Protein AF-A0A656HIT0-F1 (afdb_monomer)

Organism: Thiothrix nivea (strain ATCC 35100 / DSM 5205 / JP2) (NCBI:txid870187)

Radius of gyration: 14.91 Å; Cα contacts (8 Å, |Δi|>4): 42; chains: 1; bounding box: 31×24×50 Å

Sequence (72 aa):
MYVCVCNAINDRQVKQAMNEGMLSVRALRQYFAYPEKCCGKCNRCLREMINEHLGESVDGCTSQDMCEECLA

Solvent-accessible surface area (backbone atoms only — not comparable to full-atom values): 4651 Å² total; per-residue (Å²): 100,76,54,30,79,92,77,72,36,34,44,68,60,53,53,51,43,38,76,73,66,38,78,41,71,67,48,45,36,62,74,70,61,55,63,92,86,57,93,63,76,37,56,61,58,51,49,50,54,42,52,49,54,61,65,66,52,77,82,54,90,82,78,77,81,74,84,79,76,94,82,133

InterPro domains:
  IPR007419 BFD-like [2Fe-2S]-binding domain [PF04324] (2-52)
  IPR041854 BFD-like [2Fe-2S]-binding domain superfamily [G3DSA:1.10.10.1100] (1-57)

Secondary structure (DSSP, 8-state):
-EEETTTTEEHHHHHHHHHTT--SHHHHHHHTT--SS---TTHHHHHHHHHHHHHHGGGS---------S--

pLDDT: mean 81.97, std 17.39, range [41.94, 95.69]

Mean predicted aligned error: 8.92 Å

Foldseek 3Di:
DQLDPVLRDDPVNLVVVVLVVQLAPVSVCVVSVPDPDDPCPSRVVSNVVSVVVVVVPPPDDPPPDDDPDDDD

Structure (mmCIF, N/CA/C/O backbone):
data_AF-A0A656HIT0-F1
#
_entry.id   AF-A0A656HIT0-F1
#
loop_
_atom_site.group_PDB
_atom_site.id
_atom_site.type_symbol
_atom_site.label_atom_id
_atom_site.label_alt_id
_atom_site.label_comp_id
_atom_site.label_asym_id
_atom_site.label_entity_id
_atom_site.label_seq_id
_atom_site.pdbx_PDB_ins_code
_atom_site.Cartn_x
_atom_site.Cartn_y
_atom_site.Cartn_z
_atom_site.occupancy
_atom_site.B_iso_or_equiv
_atom_site.auth_seq_id
_atom_site.auth_comp_id
_atom_site.auth_asym_id
_atom_site.auth_atom_id
_atom_site.pdbx_PDB_model_num
ATOM 1 N N . MET A 1 1 ? -8.179 -2.221 -6.449 1.00 86.69 1 MET A N 1
ATOM 2 C CA . MET A 1 1 ? -7.339 -1.517 -7.449 1.00 86.69 1 MET A CA 1
ATOM 3 C C . MET A 1 1 ? -5.856 -1.776 -7.191 1.00 86.69 1 MET A C 1
ATOM 5 O O . MET A 1 1 ? -5.468 -1.871 -6.038 1.00 86.69 1 MET A O 1
ATOM 9 N N . TYR A 1 2 ? -5.013 -1.872 -8.230 1.00 92.56 2 TYR A N 1
ATOM 10 C CA . TYR A 1 2 ? -3.554 -1.867 -8.033 1.00 92.56 2 TYR A CA 1
ATOM 11 C C . TYR A 1 2 ? -3.055 -0.464 -7.690 1.00 92.56 2 TYR A C 1
ATOM 13 O O . TYR A 1 2 ? -3.239 0.473 -8.461 1.00 92.56 2 TYR A O 1
ATOM 21 N N . VAL A 1 3 ? -2.389 -0.344 -6.546 1.00 93.69 3 VAL A N 1
ATOM 22 C CA . VAL A 1 3 ? -1.774 0.897 -6.062 1.00 93.69 3 VAL A CA 1
ATOM 23 C C . VAL A 1 3 ? -0.325 0.996 -6.540 1.00 93.69 3 VAL A C 1
ATOM 25 O O . VAL A 1 3 ? 0.137 2.067 -6.930 1.00 93.69 3 VAL A O 1
ATOM 28 N N . CYS A 1 4 ? 0.405 -0.125 -6.555 1.00 92.81 4 CYS A N 1
ATOM 29 C CA . CYS A 1 4 ? 1.751 -0.208 -7.115 1.00 92.81 4 CYS A CA 1
ATOM 30 C C . CYS A 1 4 ? 1.843 -1.360 -8.110 1.00 92.81 4 CYS A C 1
ATOM 32 O O . CYS A 1 4 ? 1.845 -2.525 -7.724 1.00 92.81 4 CYS A O 1
ATOM 34 N N . VAL A 1 5 ? 1.985 -1.029 -9.393 1.00 91.44 5 VAL A N 1
ATOM 35 C CA . VAL A 1 5 ? 2.138 -2.035 -10.456 1.00 91.44 5 VAL A CA 1
ATOM 36 C C . VAL A 1 5 ? 3.513 -2.706 -10.443 1.00 91.44 5 VAL A C 1
ATOM 38 O O . VAL A 1 5 ? 3.613 -3.873 -10.791 1.00 91.44 5 VAL A O 1
ATOM 41 N N . CYS A 1 6 ? 4.566 -2.010 -9.998 1.00 90.75 6 CYS A N 1
ATOM 42 C CA . CYS A 1 6 ? 5.925 -2.564 -9.970 1.00 90.75 6 CYS A CA 1
ATOM 43 C C . CYS A 1 6 ? 6.068 -3.732 -8.991 1.00 90.75 6 CYS A C 1
ATOM 45 O O . CYS A 1 6 ? 6.782 -4.680 -9.285 1.00 90.75 6 CYS A O 1
ATOM 47 N N . ASN A 1 7 ? 5.381 -3.648 -7.850 1.00 88.00 7 ASN A N 1
ATOM 48 C CA . ASN A 1 7 ? 5.448 -4.646 -6.780 1.00 88.00 7 ASN A CA 1
ATOM 49 C C . ASN A 1 7 ? 4.121 -5.405 -6.616 1.00 88.00 7 ASN A C 1
ATOM 51 O O . ASN A 1 7 ? 3.909 -6.042 -5.592 1.00 88.00 7 ASN A O 1
ATOM 55 N N . ALA A 1 8 ? 3.211 -5.288 -7.592 1.00 91.56 8 ALA A N 1
ATOM 56 C CA . ALA A 1 8 ? 1.884 -5.905 -7.574 1.00 91.56 8 ALA A CA 1
ATOM 57 C C . ALA A 1 8 ? 1.097 -5.679 -6.263 1.00 91.56 8 ALA A C 1
ATOM 59 O O . ALA A 1 8 ? 0.400 -6.571 -5.785 1.00 91.56 8 ALA A O 1
ATOM 60 N N . ILE A 1 9 ? 1.177 -4.469 -5.699 1.00 92.31 9 ILE A N 1
ATOM 61 C CA . ILE A 1 9 ? 0.472 -4.113 -4.461 1.00 92.31 9 ILE A CA 1
ATOM 62 C C . ILE A 1 9 ? -0.901 -3.557 -4.811 1.00 92.31 9 ILE A C 1
ATOM 64 O O . ILE A 1 9 ? -1.014 -2.593 -5.580 1.00 92.31 9 ILE A O 1
ATOM 68 N N . ASN A 1 10 ? -1.938 -4.134 -4.219 1.00 95.12 10 ASN A N 1
ATOM 69 C CA . ASN A 1 10 ? -3.312 -3.675 -4.347 1.00 95.12 10 ASN A CA 1
ATOM 70 C C . ASN A 1 10 ? -3.783 -2.860 -3.132 1.00 95.12 10 ASN A C 1
ATOM 72 O O . ASN A 1 10 ? -3.165 -2.831 -2.073 1.00 95.12 10 ASN A O 1
ATOM 76 N N . ASP A 1 11 ? -4.896 -2.167 -3.319 1.00 94.94 11 ASP A N 1
ATOM 77 C CA . ASP A 1 11 ? -5.595 -1.365 -2.320 1.00 94.94 11 ASP A CA 1
ATOM 78 C C . ASP A 1 11 ? -5.960 -2.147 -1.060 1.00 94.94 11 ASP A C 1
ATOM 80 O O . ASP A 1 11 ? -5.791 -1.624 0.035 1.00 94.94 11 ASP A O 1
ATOM 84 N N . ARG A 1 12 ? -6.423 -3.395 -1.188 1.00 95.31 12 ARG A N 1
ATOM 85 C CA . ARG A 1 12 ? -6.784 -4.228 -0.031 1.00 95.31 12 ARG A CA 1
ATOM 86 C C . ARG A 1 12 ? -5.579 -4.472 0.873 1.00 95.31 12 ARG A C 1
ATOM 88 O O . ARG A 1 12 ? -5.698 -4.313 2.080 1.00 95.31 12 ARG A O 1
ATOM 95 N N . GLN A 1 13 ? -4.424 -4.783 0.287 1.00 95.31 13 GLN A N 1
ATOM 96 C CA . GLN A 1 13 ? -3.174 -4.955 1.029 1.00 95.31 13 GLN A CA 1
ATOM 97 C C . GLN A 1 13 ? -2.772 -3.665 1.744 1.00 95.31 13 GLN A C 1
ATOM 99 O O . GLN A 1 13 ? -2.400 -3.700 2.912 1.00 95.31 13 GLN A O 1
ATOM 104 N N . VAL A 1 14 ? -2.871 -2.517 1.067 1.00 95.06 14 VAL A N 1
ATOM 105 C CA . VAL A 1 14 ? -2.530 -1.228 1.685 1.00 95.06 14 VAL A CA 1
ATOM 106 C C . VAL A 1 14 ? -3.472 -0.895 2.843 1.00 95.06 14 VAL A C 1
ATOM 108 O O . VAL A 1 14 ? -2.995 -0.509 3.905 1.00 95.06 14 VAL A O 1
ATOM 111 N N . LYS A 1 15 ? -4.782 -1.091 2.668 1.00 94.69 15 LYS A N 1
ATOM 112 C CA . LYS A 1 15 ? -5.778 -0.877 3.727 1.00 94.69 15 LYS A CA 1
ATOM 113 C C . LYS A 1 15 ? -5.549 -1.799 4.922 1.00 94.69 15 LYS A C 1
ATOM 115 O O . LYS A 1 15 ? -5.645 -1.350 6.055 1.00 94.69 15 LYS A O 1
ATOM 120 N N . GLN A 1 16 ? -5.190 -3.059 4.682 1.00 95.31 16 GLN A N 1
ATOM 121 C CA . GLN A 1 16 ? -4.813 -3.973 5.757 1.00 95.31 16 GLN A CA 1
ATOM 122 C C . GLN A 1 16 ? -3.600 -3.447 6.538 1.00 95.31 16 GLN A C 1
ATOM 124 O O . GLN A 1 16 ? -3.660 -3.360 7.757 1.00 95.31 16 GLN A O 1
ATOM 129 N N . ALA A 1 17 ? -2.538 -3.019 5.852 1.00 95.06 17 ALA A N 1
ATOM 130 C CA . ALA A 1 17 ? -1.363 -2.461 6.518 1.00 95.06 17 ALA A CA 1
ATOM 131 C C . ALA A 1 17 ? -1.692 -1.187 7.325 1.00 95.06 17 ALA A C 1
ATOM 133 O O . ALA A 1 17 ? -1.135 -0.976 8.399 1.00 95.06 17 ALA A O 1
ATOM 134 N N . MET A 1 18 ? -2.616 -0.347 6.846 1.00 95.19 18 MET A N 1
ATOM 135 C CA . MET A 1 18 ? -3.109 0.816 7.601 1.00 95.19 18 MET A CA 1
ATOM 136 C C . MET A 1 18 ? -3.843 0.401 8.877 1.00 95.19 18 MET A C 1
ATOM 138 O O . MET A 1 18 ? -3.556 0.954 9.934 1.00 95.19 18 MET A O 1
ATOM 142 N N . ASN A 1 19 ? -4.700 -0.622 8.799 1.00 93.25 19 ASN A N 1
ATOM 143 C CA . ASN A 1 19 ? -5.378 -1.196 9.966 1.00 93.25 19 ASN A CA 1
ATOM 144 C C . ASN A 1 19 ? -4.401 -1.828 10.971 1.00 93.25 19 ASN A C 1
ATOM 146 O O . ASN A 1 19 ? -4.735 -1.958 12.140 1.00 93.25 19 ASN A O 1
ATOM 150 N N . GLU A 1 20 ? -3.201 -2.213 10.535 1.00 92.94 20 GLU A N 1
ATOM 151 C CA . GLU A 1 20 ? -2.098 -2.671 11.394 1.00 92.94 20 GLU A CA 1
ATOM 152 C C . GLU A 1 20 ? -1.246 -1.501 11.942 1.00 92.94 20 GLU A C 1
ATOM 154 O O . GLU A 1 20 ? -0.240 -1.718 12.615 1.00 92.94 20 GLU A O 1
ATOM 159 N N . GLY A 1 21 ? -1.632 -0.247 11.673 1.00 92.19 21 GLY A N 1
ATOM 160 C CA . GLY A 1 21 ? -0.982 0.966 12.184 1.00 92.19 21 GLY A CA 1
ATOM 161 C C . GLY A 1 21 ? 0.038 1.607 11.236 1.00 92.19 21 GLY A C 1
ATOM 162 O O . GLY A 1 21 ? 0.718 2.568 11.608 1.00 92.19 21 GLY A O 1
ATOM 163 N N . MET A 1 22 ? 0.164 1.133 9.991 1.00 95.69 22 MET A N 1
ATOM 164 C CA . MET A 1 22 ? 1.109 1.694 9.015 1.00 95.69 22 MET A CA 1
ATOM 165 C C . MET A 1 22 ? 0.560 2.978 8.376 1.00 95.69 22 MET A C 1
ATOM 167 O O . MET A 1 22 ? 0.095 2.996 7.237 1.00 95.69 22 MET A O 1
ATOM 171 N N .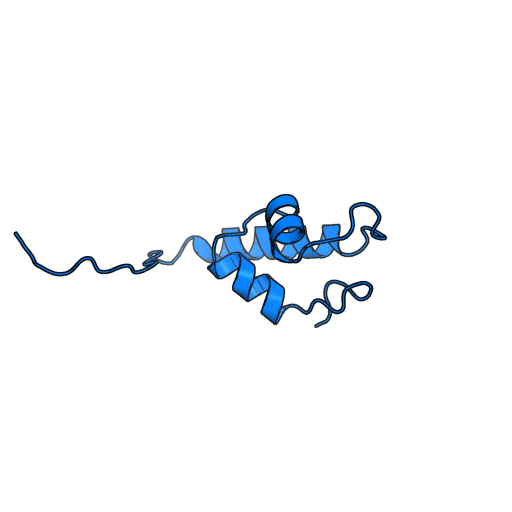 LEU A 1 23 ? 0.678 4.089 9.102 1.00 94.06 23 LEU A N 1
ATOM 172 C CA . LEU A 1 23 ? 0.086 5.391 8.754 1.00 94.06 23 LEU A CA 1
ATOM 173 C C . LEU A 1 23 ? 1.070 6.353 8.067 1.00 94.06 23 LEU A C 1
ATOM 175 O O . LEU A 1 23 ? 0.935 7.573 8.121 1.00 94.06 23 LEU A O 1
ATOM 179 N N . SER A 1 24 ? 2.106 5.824 7.413 1.00 94.38 24 SER A N 1
ATOM 180 C CA . SER A 1 24 ? 3.039 6.635 6.625 1.00 94.38 24 SER A CA 1
ATOM 181 C C . SER A 1 24 ? 3.552 5.879 5.406 1.00 94.38 24 SER A C 1
ATOM 183 O O . SER A 1 24 ? 3.717 4.661 5.426 1.00 94.38 24 SER A O 1
ATOM 185 N N . VAL A 1 25 ? 3.893 6.605 4.335 1.00 92.25 25 VAL A N 1
ATOM 186 C CA . VAL A 1 25 ? 4.477 5.990 3.128 1.00 92.25 25 VAL A CA 1
ATOM 187 C C . VAL A 1 25 ? 5.784 5.261 3.450 1.00 92.25 25 VAL A C 1
ATOM 189 O O . VAL A 1 25 ? 6.083 4.242 2.835 1.00 92.25 25 VAL A O 1
ATOM 192 N N . ARG A 1 26 ? 6.570 5.763 4.412 1.00 91.56 26 ARG A N 1
ATOM 193 C CA . ARG A 1 26 ? 7.802 5.101 4.857 1.00 91.56 26 ARG A CA 1
ATOM 194 C C . ARG A 1 26 ? 7.495 3.779 5.565 1.00 91.56 26 ARG A C 1
ATOM 196 O O . ARG A 1 26 ? 8.134 2.788 5.232 1.00 91.56 26 ARG A O 1
ATOM 203 N N . ALA A 1 27 ? 6.514 3.764 6.466 1.00 92.88 27 ALA A N 1
ATOM 204 C CA . ALA A 1 27 ? 6.081 2.552 7.157 1.00 92.88 27 ALA A CA 1
ATOM 205 C C . ALA A 1 27 ? 5.545 1.510 6.166 1.00 92.88 27 ALA A C 1
ATOM 207 O O . ALA A 1 27 ? 6.030 0.386 6.147 1.00 92.88 27 ALA A O 1
ATOM 208 N N . LEU A 1 28 ? 4.665 1.909 5.239 1.00 92.94 28 LEU A N 1
ATOM 209 C CA . LEU A 1 28 ? 4.163 1.025 4.178 1.00 92.94 28 LEU A CA 1
ATOM 210 C C . LEU A 1 28 ? 5.297 0.487 3.292 1.00 92.94 28 LEU A C 1
ATOM 212 O O . LEU A 1 28 ? 5.287 -0.675 2.899 1.00 92.94 28 LEU A O 1
ATOM 216 N N . ARG A 1 29 ? 6.308 1.307 2.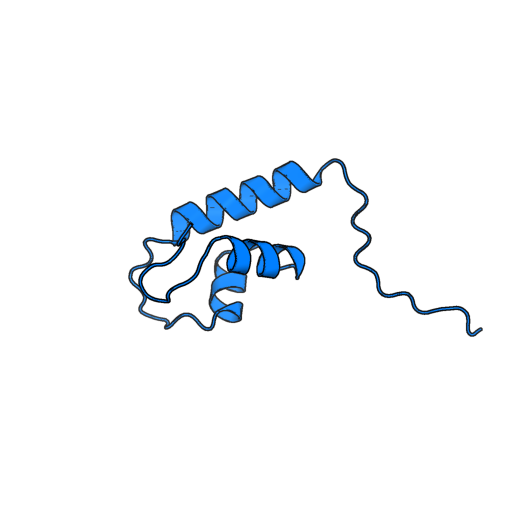985 1.00 90.12 29 ARG A N 1
ATOM 217 C CA . ARG A 1 29 ? 7.481 0.857 2.222 1.00 90.12 29 ARG A CA 1
ATOM 218 C C . ARG A 1 29 ? 8.280 -0.211 2.955 1.00 90.12 29 ARG A C 1
ATOM 220 O O . ARG A 1 29 ? 8.711 -1.161 2.314 1.00 90.12 29 ARG A O 1
ATOM 227 N N . GLN A 1 30 ? 8.485 -0.043 4.258 1.00 90.62 30 GLN A N 1
ATOM 228 C CA . GLN A 1 30 ? 9.175 -1.030 5.086 1.00 90.62 30 GLN A CA 1
ATOM 229 C C . GLN A 1 30 ? 8.343 -2.309 5.219 1.00 90.62 30 GLN A C 1
ATOM 231 O O . GLN A 1 30 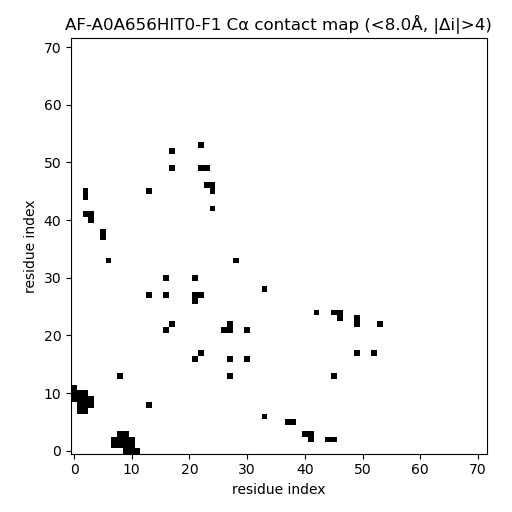? 8.877 -3.393 5.016 1.00 90.62 30 GLN A O 1
ATOM 236 N N . TYR A 1 31 ? 7.037 -2.169 5.449 1.00 93.06 31 TYR A N 1
ATOM 237 C CA . TYR A 1 31 ? 6.087 -3.271 5.580 1.00 93.06 31 TYR A CA 1
ATOM 238 C C . TYR A 1 31 ? 6.033 -4.156 4.327 1.00 93.06 31 TYR A C 1
ATOM 240 O O . TYR A 1 31 ? 6.175 -5.370 4.410 1.00 93.06 31 TYR A O 1
ATOM 248 N N . PHE A 1 32 ? 5.906 -3.553 3.140 1.00 91.12 32 PHE A N 1
ATOM 249 C CA . PHE A 1 32 ? 5.892 -4.287 1.867 1.00 91.12 32 PHE A CA 1
ATOM 250 C C . PHE A 1 32 ? 7.290 -4.606 1.317 1.00 91.12 32 PHE A C 1
ATOM 252 O O . PHE A 1 32 ? 7.394 -5.037 0.170 1.00 91.12 32 PHE A O 1
ATOM 259 N N . ALA A 1 33 ? 8.357 -4.348 2.084 1.00 87.50 33 ALA A N 1
ATOM 260 C CA . ALA A 1 33 ? 9.747 -4.539 1.671 1.00 87.50 33 ALA A CA 1
ATOM 261 C C . ALA A 1 33 ? 10.058 -3.936 0.283 1.00 87.50 33 ALA A C 1
ATOM 263 O O . ALA A 1 33 ? 10.608 -4.595 -0.602 1.00 87.50 33 ALA A O 1
ATOM 264 N N . TYR A 1 34 ? 9.688 -2.665 0.074 1.00 82.94 34 TYR A N 1
ATOM 265 C CA . TYR A 1 34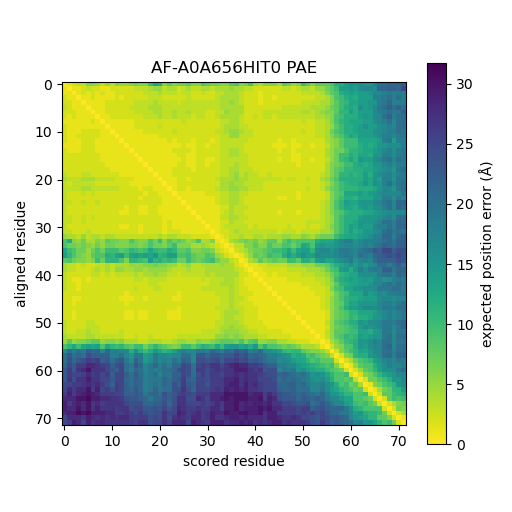 ? 9.983 -1.957 -1.174 1.00 82.94 34 TYR A CA 1
ATOM 266 C C . TYR A 1 34 ? 11.489 -1.992 -1.470 1.00 82.94 34 TYR A C 1
ATOM 268 O O . TYR A 1 34 ? 12.281 -1.620 -0.601 1.00 82.94 34 TYR A O 1
ATOM 276 N N . PRO A 1 35 ? 11.903 -2.295 -2.712 1.00 76.19 35 PRO A N 1
ATOM 277 C CA . PRO A 1 35 ? 13.276 -2.041 -3.116 1.00 76.19 35 PRO A CA 1
ATOM 278 C C . PRO A 1 35 ? 13.554 -0.532 -3.042 1.00 76.19 35 PRO A C 1
ATOM 280 O O . PRO A 1 35 ? 12.725 0.283 -3.464 1.00 76.19 35 PRO A O 1
ATOM 283 N N . GLU A 1 36 ? 14.729 -0.147 -2.528 1.00 68.00 36 GLU A N 1
ATOM 284 C CA . GLU A 1 36 ? 15.114 1.264 -2.335 1.00 68.00 36 GLU A CA 1
ATOM 285 C C . GLU A 1 36 ? 14.980 2.089 -3.626 1.00 68.00 36 GLU A C 1
ATOM 287 O O . GLU A 1 36 ? 14.598 3.261 -3.597 1.00 68.00 36 GLU A O 1
ATOM 292 N N . LYS A 1 37 ? 15.207 1.448 -4.778 1.00 68.38 37 LYS A N 1
ATOM 293 C CA . LYS A 1 37 ? 15.054 2.024 -6.117 1.00 68.38 37 LYS A CA 1
ATOM 294 C C . LYS A 1 37 ? 13.780 1.511 -6.796 1.00 68.38 37 LYS A C 1
ATOM 296 O O . LYS A 1 37 ? 13.832 0.683 -7.698 1.00 68.38 37 LYS A O 1
ATOM 301 N N . CYS A 1 38 ? 12.623 2.019 -6.377 1.00 82.00 38 CYS A N 1
ATOM 302 C CA . CYS A 1 38 ? 11.347 1.824 -7.078 1.00 82.00 38 CYS A CA 1
ATOM 303 C C . CYS A 1 38 ? 10.930 3.111 -7.812 1.00 82.00 38 CYS A C 1
ATOM 305 O O . CYS A 1 38 ? 11.276 4.209 -7.385 1.00 82.00 38 CYS A O 1
ATOM 307 N N . CYS A 1 39 ? 10.109 2.999 -8.863 1.00 90.06 39 CYS A N 1
ATOM 308 C CA . CYS A 1 39 ? 9.661 4.126 -9.702 1.00 90.06 39 CYS A CA 1
ATOM 309 C C . CYS A 1 39 ? 8.932 5.267 -8.954 1.00 90.06 39 CYS A C 1
ATOM 311 O O . CYS A 1 39 ? 8.722 6.333 -9.523 1.00 90.06 39 CYS A O 1
ATOM 313 N N . GLY A 1 40 ? 8.484 5.037 -7.713 1.00 88.44 40 GLY A N 1
ATOM 314 C CA . GLY A 1 40 ? 7.885 6.047 -6.834 1.00 88.44 40 GLY A CA 1
ATOM 315 C C . GLY A 1 40 ? 6.478 6.529 -7.209 1.00 88.44 40 GLY A C 1
ATOM 316 O O . GLY A 1 40 ? 5.891 7.292 -6.444 1.00 88.44 40 GLY A O 1
ATOM 317 N N . LYS A 1 41 ? 5.905 6.071 -8.329 1.00 91.62 41 LYS A N 1
ATOM 318 C CA . LYS A 1 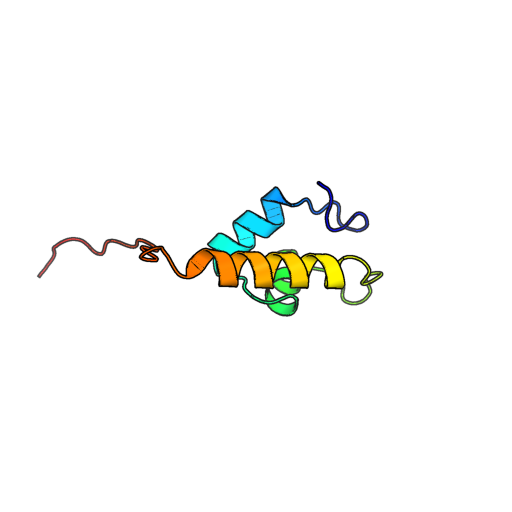41 ? 4.611 6.550 -8.854 1.00 91.62 41 LYS A CA 1
ATOM 319 C C . LYS A 1 41 ? 3.432 6.311 -7.902 1.00 91.62 41 LYS A C 1
ATOM 321 O O . LYS A 1 41 ? 2.518 7.124 -7.846 1.00 91.62 41 LYS A O 1
ATOM 326 N N . CYS A 1 42 ? 3.485 5.246 -7.103 1.00 92.81 42 CYS A N 1
ATOM 327 C CA . CYS A 1 42 ? 2.462 4.928 -6.103 1.00 92.81 42 CYS A CA 1
ATOM 328 C C . CYS A 1 42 ? 2.436 5.897 -4.907 1.00 92.81 42 CYS A C 1
ATOM 330 O O . CYS A 1 42 ? 1.440 5.947 -4.196 1.00 92.81 42 CYS A O 1
ATOM 332 N N . ASN A 1 43 ? 3.490 6.692 -4.673 1.00 92.62 43 ASN A N 1
ATOM 333 C CA . ASN A 1 43 ? 3.614 7.516 -3.463 1.00 92.62 43 ASN A CA 1
ATOM 334 C C . ASN A 1 43 ? 2.487 8.536 -3.291 1.00 92.62 43 ASN A C 1
ATOM 336 O O . ASN A 1 43 ? 2.113 8.832 -2.161 1.00 92.62 43 ASN A O 1
ATOM 340 N N . ARG A 1 44 ? 1.993 9.127 -4.386 1.00 93.94 44 ARG A N 1
ATOM 341 C CA . ARG A 1 44 ? 0.893 10.098 -4.322 1.00 93.94 44 ARG A CA 1
ATOM 342 C C . ARG A 1 44 ? -0.389 9.410 -3.851 1.00 93.94 44 ARG A C 1
ATOM 344 O O . ARG A 1 44 ? -0.932 9.814 -2.834 1.00 93.94 44 ARG A O 1
ATOM 351 N N . CYS A 1 45 ? -0.758 8.317 -4.516 1.00 94.50 45 CYS A N 1
ATOM 352 C CA . CYS A 1 45 ? -1.925 7.507 -4.170 1.00 94.50 45 CYS A CA 1
ATOM 353 C C . CYS A 1 45 ? -1.843 6.953 -2.737 1.00 94.50 45 CYS A C 1
ATOM 355 O O . CYS A 1 45 ? -2.808 7.040 -1.992 1.00 94.50 45 CYS A O 1
ATOM 357 N N . LEU A 1 46 ? -0.673 6.463 -2.307 1.00 94.12 46 LEU A N 1
ATOM 358 C CA . LEU A 1 46 ? -0.472 6.005 -0.928 1.00 94.12 46 LEU A CA 1
ATOM 359 C C . LEU A 1 46 ? -0.725 7.120 0.096 1.00 94.12 46 LEU A C 1
ATOM 361 O O . LEU A 1 46 ? -1.359 6.858 1.108 1.00 94.12 46 LEU A O 1
ATOM 365 N N . ARG A 1 47 ? -0.257 8.354 -0.149 1.00 94.69 47 ARG A N 1
ATOM 366 C CA . ARG A 1 47 ? -0.525 9.483 0.762 1.00 94.69 47 ARG A CA 1
ATOM 367 C C . A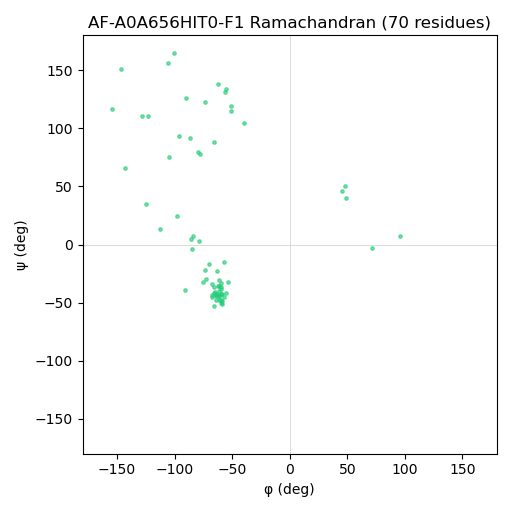RG A 1 47 ? -1.999 9.855 0.809 1.00 94.69 47 ARG A C 1
ATOM 369 O O 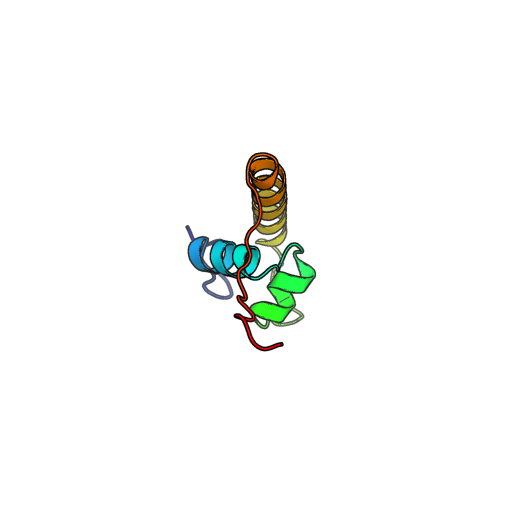. ARG A 1 47 ? -2.491 10.144 1.889 1.00 94.69 47 ARG A O 1
ATOM 376 N N . GLU A 1 48 ? -2.669 9.861 -0.339 1.00 95.12 48 GLU A N 1
ATOM 377 C CA . GLU A 1 48 ? -4.103 10.158 -0.418 1.00 95.12 48 GLU A CA 1
ATOM 378 C C . GLU A 1 48 ? -4.899 9.146 0.407 1.00 95.12 48 GLU A C 1
ATOM 380 O O . GLU A 1 48 ? -5.605 9.551 1.320 1.00 95.12 48 GLU A O 1
ATOM 385 N N . MET A 1 49 ? -4.652 7.847 0.218 1.00 94.75 49 MET A N 1
ATOM 386 C 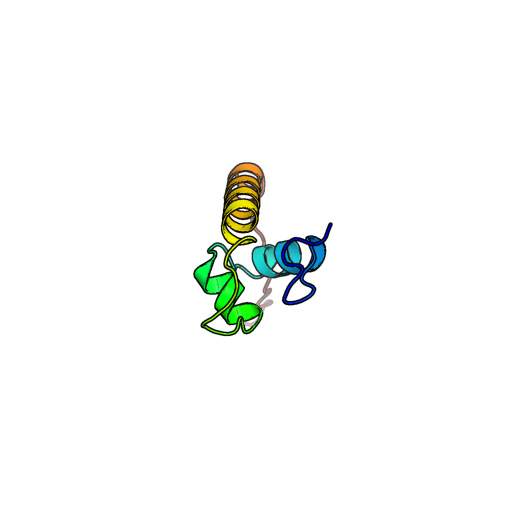CA . MET A 1 49 ? -5.311 6.805 1.012 1.00 94.75 49 MET A CA 1
ATOM 387 C C . MET A 1 49 ? -4.984 6.884 2.513 1.00 94.75 49 MET A C 1
ATOM 389 O O . MET A 1 49 ? -5.846 6.588 3.329 1.00 94.75 49 MET A O 1
ATOM 393 N N . ILE A 1 50 ? -3.757 7.270 2.901 1.00 94.94 50 ILE A N 1
ATOM 394 C CA . ILE A 1 50 ? -3.412 7.490 4.322 1.00 94.94 50 ILE A CA 1
ATOM 395 C C . ILE A 1 50 ? -4.233 8.648 4.892 1.00 94.94 50 ILE A C 1
ATOM 397 O O . ILE A 1 50 ? -4.793 8.523 5.975 1.00 94.94 50 ILE A O 1
ATOM 401 N N . ASN A 1 51 ? -4.294 9.772 4.180 1.00 94.19 51 ASN A N 1
ATOM 402 C CA . ASN A 1 51 ? -5.037 10.944 4.634 1.00 94.19 51 ASN A CA 1
ATOM 403 C C . ASN A 1 51 ? -6.540 10.660 4.718 1.00 94.19 51 ASN A C 1
ATOM 405 O O . ASN A 1 51 ? -7.175 11.089 5.674 1.00 94.19 51 ASN A O 1
ATOM 409 N N . GLU A 1 52 ? -7.089 9.932 3.743 1.00 93.44 52 GLU A N 1
ATOM 410 C CA . GLU A 1 52 ? -8.471 9.449 3.766 1.00 93.44 52 GLU A CA 1
ATOM 411 C C . GLU A 1 52 ? -8.704 8.565 4.991 1.00 93.44 52 GLU A C 1
ATOM 413 O O . GLU A 1 52 ? -9.579 8.871 5.789 1.00 93.44 52 GLU A O 1
ATOM 418 N N . HIS A 1 53 ? -7.856 7.559 5.221 1.00 92.12 53 HIS A N 1
ATOM 419 C CA . HIS A 1 53 ? -7.966 6.671 6.377 1.00 92.12 53 HIS A CA 1
ATOM 420 C C . HIS A 1 53 ? -7.927 7.437 7.709 1.00 92.12 53 HIS A C 1
ATOM 422 O O . HIS A 1 53 ? -8.764 7.208 8.577 1.00 92.12 53 HIS A O 1
ATOM 428 N N . LEU A 1 54 ? -7.008 8.394 7.866 1.00 89.75 54 LEU A N 1
ATOM 429 C CA . LEU A 1 54 ? -6.916 9.237 9.064 1.00 89.75 54 LEU A CA 1
ATOM 430 C C . LEU A 1 54 ? -8.109 10.192 9.227 1.00 89.75 54 LEU A C 1
ATOM 432 O O . LEU A 1 54 ? -8.509 10.467 10.354 1.00 89.75 54 LEU A O 1
ATOM 436 N N . GLY A 1 55 ? -8.671 10.698 8.127 1.00 84.44 55 GLY A N 1
ATOM 437 C CA . GLY A 1 55 ? -9.855 11.560 8.141 1.00 84.44 55 GLY A CA 1
ATOM 438 C C . GLY A 1 55 ? -11.159 10.798 8.396 1.00 84.44 55 GLY A C 1
ATOM 439 O O . GLY A 1 55 ? -12.053 11.328 9.045 1.00 84.44 55 GLY A O 1
ATOM 440 N N . GLU A 1 56 ? -11.252 9.548 7.941 1.00 67.31 56 GLU A N 1
ATOM 441 C CA . GLU A 1 56 ? -12.363 8.626 8.219 1.00 67.31 56 GLU A CA 1
ATOM 442 C C . GLU A 1 56 ? -12.327 8.089 9.663 1.00 67.31 56 GLU A C 1
ATOM 444 O O . GLU A 1 56 ? -13.356 7.694 10.204 1.00 67.31 56 GLU A O 1
ATOM 449 N N . SER A 1 57 ? -11.161 8.110 10.319 1.00 57.06 57 SER A N 1
ATOM 450 C CA . SER A 1 57 ? -10.965 7.587 11.683 1.00 57.06 57 SER A CA 1
ATOM 451 C C . SER A 1 57 ? -11.462 8.515 12.804 1.00 57.06 57 SER A C 1
ATOM 453 O O . SER A 1 57 ? -11.269 8.202 13.977 1.00 57.06 57 SER A O 1
ATOM 455 N N . VAL A 1 58 ? -12.078 9.663 12.493 1.00 51.44 58 VAL A N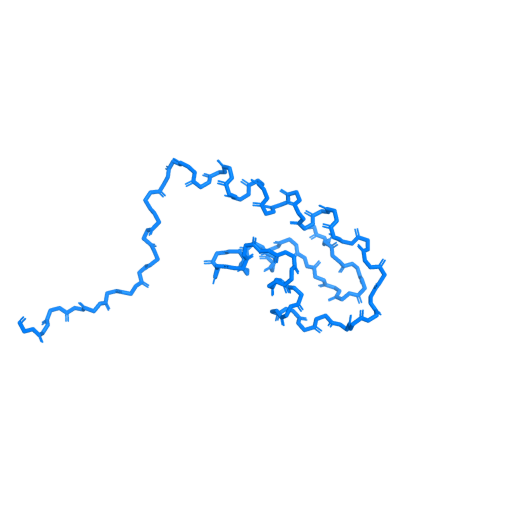 1
ATOM 456 C CA . VAL A 1 58 ? -12.463 10.673 13.505 1.00 51.44 58 VAL A CA 1
ATOM 457 C C . VAL A 1 58 ? -13.834 10.389 14.158 1.00 51.44 58 VAL A C 1
ATOM 459 O O . VAL A 1 58 ? -14.177 11.040 15.137 1.00 51.44 58 VAL A O 1
ATOM 462 N N . ASP A 1 59 ? -14.568 9.351 13.731 1.00 49.94 59 ASP A N 1
ATOM 463 C CA . ASP A 1 59 ? -15.874 8.956 14.307 1.00 49.94 59 ASP A CA 1
ATOM 464 C C . ASP A 1 59 ? -15.934 7.487 14.782 1.00 49.94 59 ASP A C 1
ATOM 466 O O . ASP A 1 59 ? -16.967 6.820 14.692 1.00 49.94 59 ASP A O 1
ATOM 470 N N . GLY A 1 60 ? -14.836 6.937 15.305 1.00 45.84 60 GLY A N 1
ATOM 471 C CA . GLY A 1 60 ? -14.829 5.554 15.780 1.00 45.84 60 GLY A CA 1
ATOM 472 C C . GLY A 1 60 ? -13.779 5.296 16.843 1.00 45.84 60 GLY A C 1
ATOM 473 O O . GLY A 1 60 ? -12.588 5.374 16.575 1.00 45.84 60 GLY A O 1
ATOM 474 N N . CYS A 1 61 ? -14.242 4.949 18.043 1.00 47.03 61 CYS A N 1
ATOM 475 C CA . CYS A 1 61 ? -13.469 4.295 19.094 1.00 47.03 61 CYS A CA 1
ATOM 476 C C . CYS A 1 61 ? -12.533 3.233 18.483 1.00 47.03 61 CYS A C 1
ATOM 478 O O . CYS A 1 61 ? -12.995 2.173 18.060 1.00 47.03 61 CYS A O 1
ATOM 480 N N . THR A 1 62 ? -11.231 3.514 18.386 1.00 48.00 62 THR A N 1
ATOM 481 C CA . THR A 1 62 ? -10.246 2.536 17.913 1.00 48.00 62 THR A CA 1
ATOM 482 C C . THR A 1 62 ? -9.935 1.568 19.046 1.00 48.00 62 THR A C 1
ATOM 484 O O . THR A 1 62 ? -8.904 1.664 19.711 1.00 48.00 62 THR A O 1
ATOM 487 N N . SER A 1 63 ? -10.850 0.627 19.260 1.00 57.53 63 SER A N 1
ATOM 488 C CA . SER A 1 63 ? -10.548 -0.671 19.849 1.00 57.53 63 SER A CA 1
ATOM 489 C C . SER A 1 63 ? -9.658 -1.430 18.866 1.00 57.53 63 SER A C 1
ATOM 491 O O . SER A 1 63 ? -10.138 -2.143 17.991 1.00 57.53 63 SER A O 1
ATOM 493 N N . GLN A 1 64 ? -8.345 -1.243 18.962 1.00 55.22 64 GLN A N 1
ATOM 494 C CA . GLN A 1 64 ? -7.434 -2.316 18.586 1.00 55.22 64 GLN A CA 1
ATOM 495 C C . GLN A 1 64 ? -7.268 -3.178 19.832 1.00 55.22 64 GLN A C 1
ATOM 497 O O . GLN A 1 64 ? -6.461 -2.886 20.712 1.00 55.22 64 GLN A O 1
ATOM 502 N N . ASP A 1 65 ? -8.130 -4.189 19.923 1.00 49.28 65 ASP A N 1
ATOM 503 C CA . ASP A 1 65 ? -8.085 -5.238 20.927 1.00 49.28 65 ASP A CA 1
ATOM 504 C C . ASP A 1 65 ? -6.692 -5.869 20.992 1.00 49.28 65 ASP A C 1
ATOM 506 O O . ASP A 1 65 ? -6.237 -6.516 20.051 1.00 49.28 65 ASP A O 1
ATOM 510 N N . MET A 1 66 ? -6.070 -5.761 22.161 1.00 51.50 66 MET A N 1
ATOM 511 C CA . MET A 1 66 ? -5.785 -6.964 22.927 1.00 51.50 66 MET A CA 1
ATOM 512 C C . MET A 1 66 ? -6.431 -6.819 24.300 1.00 51.50 66 MET A C 1
ATOM 514 O O . MET A 1 66 ? -6.017 -6.006 25.124 1.00 51.50 66 MET A O 1
ATOM 518 N N . CYS A 1 67 ? -7.470 -7.630 24.508 1.00 55.19 67 CYS A N 1
ATOM 519 C CA . CYS A 1 67 ? -7.825 -8.142 25.818 1.00 55.19 67 CYS A CA 1
ATOM 520 C C . CYS A 1 67 ? -6.578 -8.764 26.458 1.00 55.19 67 CYS A C 1
ATOM 522 O O . CYS A 1 67 ? -6.093 -9.796 25.999 1.00 55.19 67 CYS A O 1
ATOM 524 N N . GLU A 1 68 ? -6.112 -8.164 27.548 1.00 45.84 68 GLU A N 1
ATOM 525 C CA . GLU A 1 68 ? -5.534 -8.921 28.652 1.00 45.84 68 GLU A CA 1
ATOM 526 C C . GLU A 1 68 ? -6.681 -9.107 29.660 1.00 45.84 68 GLU A C 1
ATOM 528 O O . GLU A 1 68 ? -7.035 -8.206 30.419 1.00 45.84 68 GLU A O 1
ATOM 533 N N . GLU A 1 69 ? -7.381 -10.237 29.557 1.00 57.22 69 GLU A N 1
ATOM 534 C CA . GLU A 1 69 ? -8.400 -10.658 30.519 1.00 57.22 69 GLU A CA 1
ATOM 535 C C . GLU A 1 69 ? -7.815 -10.740 31.944 1.00 57.22 69 GLU A C 1
ATOM 537 O O . GLU A 1 69 ? -6.813 -11.406 32.185 1.00 57.22 69 GLU A O 1
ATOM 542 N N . CYS A 1 70 ? -8.512 -10.137 32.907 1.00 57.47 70 CYS A N 1
ATOM 543 C CA . CYS A 1 70 ? -8.973 -10.815 34.124 1.00 57.47 70 CYS A CA 1
ATOM 544 C C . CYS A 1 70 ? -8.019 -11.742 34.920 1.00 57.47 70 CYS A C 1
ATOM 546 O O . CYS A 1 70 ? -8.479 -12.785 35.387 1.00 57.47 70 CYS A O 1
ATOM 548 N N . LEU A 1 71 ? -6.764 -11.375 35.209 1.00 54.78 71 LEU A N 1
ATOM 549 C CA . LEU A 1 71 ? -5.994 -12.106 36.235 1.00 54.78 71 LEU A CA 1
ATOM 550 C C . LEU A 1 71 ? -5.060 -11.235 37.101 1.00 54.78 71 LEU A C 1
ATOM 552 O O . LEU A 1 71 ? -3.844 -11.399 37.064 1.00 54.78 71 LEU A O 1
ATOM 556 N N . ALA A 1 72 ? -5.651 -10.341 37.907 1.00 41.94 72 ALA A N 1
ATOM 557 C CA . ALA A 1 72 ? -5.331 -10.094 39.331 1.00 41.94 72 ALA A CA 1
ATOM 558 C C . ALA A 1 72 ? -6.076 -8.858 39.859 1.00 41.94 72 ALA A C 1
ATOM 560 O O . ALA A 1 72 ? -5.865 -7.756 39.307 1.00 41.94 72 ALA A O 1
#